Protein AF-A0A382J7W2-F1 (afdb_monomer_lite)

InterPro domains:
  IPR011010 DNA breaking-rejoining enzyme, catalytic core [SSF56349] (2-37)
  IPR013762 Integrase-like, catalytic domain superfamily [G3DSA:1.10.443.10] (1-49)

Foldseek 3Di:
DDQDPLVVVCVVVVPPDSVVSVVCVVVRPPCVVVVVVVVVVVPPPPPDPDDD

Secondary structure (DSSP, 8-state):
-----HHHHHHHTT-SSTHHHHTTGGGS--THHHHHHHHTTSSSTTSSS---

Organism: NCBI:txid408172

Radius of gyration: 17.09 Å; chains: 1; bounding box: 33×40×38 Å

Structure (mmCIF, N/CA/C/O backbone):
data_AF-A0A382J7W2-F1
#
_entry.id   AF-A0A382J7W2-F1
#
loop_
_atom_site.group_PDB
_atom_site.id
_atom_site.type_symbol
_atom_site.label_atom_id
_atom_site.label_alt_id
_atom_site.label_comp_id
_atom_site.label_asym_id
_atom_site.label_entity_id
_atom_site.label_seq_id
_atom_site.pdbx_PDB_ins_code
_atom_site.Cartn_x
_atom_site.Cartn_y
_atom_site.Cartn_z
_atom_site.occupancy
_atom_site.B_iso_or_equiv
_atom_site.auth_seq_id
_atom_site.auth_comp_id
_atom_site.auth_asym_id
_atom_site.auth_atom_id
_atom_site.pdbx_PDB_model_num
ATOM 1 N N . MET A 1 1 ? 1.928 -8.038 -11.485 1.00 40.22 1 MET A N 1
ATOM 2 C CA . MET A 1 1 ? 1.105 -8.131 -10.259 1.00 40.22 1 MET A CA 1
ATOM 3 C C . MET A 1 1 ? 1.291 -6.820 -9.511 1.00 40.22 1 MET A C 1
ATOM 5 O O . MET A 1 1 ? 2.436 -6.458 -9.284 1.00 40.22 1 MET A O 1
ATOM 9 N N . ASN A 1 2 ? 0.213 -6.073 -9.245 1.00 53.56 2 ASN A N 1
ATOM 10 C CA . ASN A 1 2 ? 0.277 -4.733 -8.646 1.00 53.56 2 ASN A CA 1
ATOM 11 C C . ASN A 1 2 ? 0.798 -4.811 -7.210 1.00 53.56 2 ASN A C 1
ATOM 13 O O . ASN A 1 2 ? 0.063 -5.201 -6.306 1.00 53.56 2 ASN A O 1
ATOM 17 N N . ALA A 1 3 ? 2.050 -4.424 -7.001 1.00 57.06 3 ALA A N 1
ATOM 18 C CA . ALA A 1 3 ? 2.547 -4.146 -5.669 1.00 57.06 3 ALA A CA 1
ATOM 19 C C . ALA A 1 3 ? 2.053 -2.758 -5.252 1.00 57.06 3 ALA A C 1
ATOM 21 O O . ALA A 1 3 ? 2.444 -1.754 -5.844 1.00 57.06 3 ALA A O 1
ATOM 22 N N . ALA A 1 4 ? 1.144 -2.698 -4.283 1.00 69.31 4 ALA A N 1
ATOM 23 C CA . ALA A 1 4 ? 0.711 -1.425 -3.721 1.00 69.31 4 ALA A CA 1
ATOM 24 C C . ALA A 1 4 ? 1.824 -0.868 -2.809 1.00 69.31 4 ALA A C 1
ATOM 26 O O . ALA A 1 4 ? 2.357 -1.625 -1.991 1.00 69.31 4 ALA A O 1
ATOM 27 N N . PRO A 1 5 ? 2.174 0.429 -2.895 1.00 83.62 5 PRO A N 1
ATOM 28 C CA . PRO A 1 5 ? 3.146 1.038 -1.993 1.00 83.62 5 PRO A CA 1
ATOM 29 C C . PRO A 1 5 ? 2.739 0.836 -0.528 1.00 83.62 5 PRO A C 1
ATOM 31 O O . PRO A 1 5 ? 1.582 1.059 -0.167 1.00 83.62 5 PRO A O 1
ATOM 34 N N . LEU A 1 6 ? 3.686 0.486 0.353 1.00 84.38 6 LEU A N 1
ATOM 35 C CA . LEU A 1 6 ? 3.406 0.253 1.783 1.00 84.38 6 LEU A CA 1
ATOM 36 C C . LEU A 1 6 ? 2.703 1.434 2.465 1.00 84.38 6 LEU A C 1
ATOM 38 O O . LEU A 1 6 ? 1.924 1.248 3.397 1.00 84.38 6 LEU A O 1
ATOM 42 N N . PHE A 1 7 ? 2.935 2.653 1.983 1.00 84.50 7 PHE A N 1
ATOM 43 C CA . PHE A 1 7 ? 2.250 3.843 2.472 1.00 84.50 7 PHE A CA 1
ATOM 44 C C . PHE A 1 7 ? 0.746 3.842 2.156 1.00 84.50 7 PHE A C 1
ATOM 46 O O . PHE A 1 7 ? -0.062 4.242 2.994 1.00 84.50 7 PHE A O 1
ATOM 53 N N . GLU A 1 8 ? 0.347 3.359 0.980 1.00 87.31 8 GLU A N 1
ATOM 54 C CA . GLU A 1 8 ? -1.068 3.212 0.625 1.00 87.31 8 GLU A CA 1
ATOM 55 C C . GLU A 1 8 ? -1.729 2.110 1.447 1.00 87.31 8 GLU A C 1
ATOM 57 O O . GLU A 1 8 ? -2.824 2.309 1.971 1.00 87.31 8 GLU A O 1
ATOM 62 N N . VAL A 1 9 ? -1.023 0.994 1.652 1.00 87.88 9 VAL A N 1
ATOM 63 C CA . VAL A 1 9 ? -1.479 -0.094 2.528 1.00 87.88 9 VAL A CA 1
ATOM 64 C C . VAL A 1 9 ? -1.674 0.413 3.961 1.00 87.88 9 VAL A C 1
ATOM 66 O O . VAL A 1 9 ? -2.681 0.110 4.598 1.00 87.88 9 VAL A O 1
ATOM 69 N N . SER A 1 10 ? -0.760 1.250 4.458 1.00 91.62 10 SER A N 1
ATOM 70 C CA . SER A 1 10 ? -0.858 1.852 5.790 1.00 91.62 10 SER A CA 1
ATOM 71 C C . SER A 1 10 ? -2.089 2.748 5.932 1.00 91.62 10 SER A C 1
ATOM 73 O O . SER A 1 10 ? -2.801 2.645 6.935 1.00 91.62 10 SER A O 1
ATOM 75 N N . LYS A 1 11 ? -2.381 3.579 4.921 1.00 91.00 11 LYS A N 1
ATOM 76 C CA . LYS A 1 11 ? -3.591 4.416 4.894 1.00 91.00 11 LYS A CA 1
ATOM 77 C C . LYS A 1 11 ? -4.863 3.579 4.824 1.00 91.00 11 LYS A C 1
ATOM 79 O O . LYS A 1 11 ? -5.795 3.852 5.576 1.00 91.00 11 LYS A O 1
ATOM 84 N N . LEU A 1 12 ? -4.891 2.563 3.960 1.00 93.25 12 LEU A N 1
ATOM 85 C CA . LEU A 1 12 ? -6.041 1.674 3.783 1.00 93.25 12 LEU A CA 1
ATOM 86 C C . LEU A 1 12 ? -6.391 0.948 5.088 1.00 93.25 12 LEU A C 1
ATOM 88 O O . LEU A 1 12 ? -7.556 0.881 5.469 1.00 93.25 12 LEU A O 1
ATOM 92 N N . LEU A 1 13 ? -5.373 0.456 5.797 1.00 92.31 13 LEU A N 1
ATOM 93 C CA . LEU A 1 13 ? -5.534 -0.242 7.072 1.00 92.31 13 LEU A CA 1
ATOM 94 C C . LEU A 1 13 ? -5.637 0.707 8.280 1.00 92.31 13 LEU A C 1
ATOM 96 O O . LEU A 1 13 ? -5.849 0.238 9.397 1.00 92.31 13 LEU A O 1
ATOM 100 N N . ARG A 1 14 ? -5.499 2.029 8.080 1.00 94.00 14 ARG A N 1
ATOM 101 C CA . ARG A 1 14 ? -5.473 3.057 9.143 1.00 94.00 14 ARG A CA 1
ATOM 102 C C . ARG A 1 14 ? -4.499 2.714 10.273 1.00 94.00 14 ARG A C 1
ATOM 104 O O . ARG A 1 14 ? -4.798 2.868 11.458 1.00 94.00 14 ARG A O 1
ATOM 111 N N . HIS A 1 15 ? -3.312 2.254 9.902 1.00 96.44 15 HIS A N 1
ATOM 112 C CA . HIS A 1 15 ? -2.266 1.977 10.871 1.00 96.44 15 HIS A CA 1
ATOM 113 C C . HIS A 1 15 ? -1.691 3.273 11.444 1.00 96.44 15 HIS A C 1
ATOM 115 O O . HIS A 1 15 ? -1.296 4.172 10.709 1.00 96.44 15 HIS A O 1
ATOM 121 N N . ALA A 1 16 ? -1.584 3.330 12.771 1.00 91.62 16 A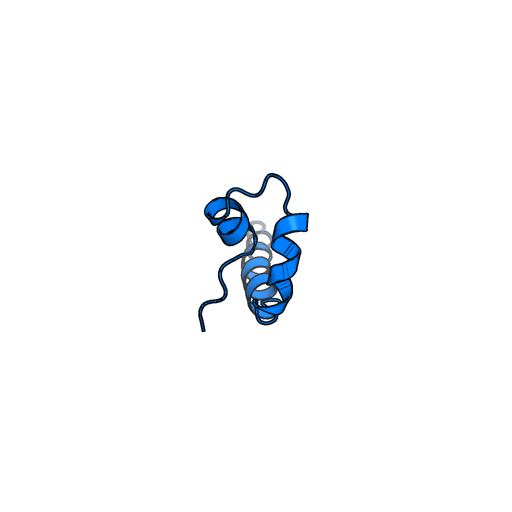LA A N 1
ATOM 122 C CA . ALA A 1 16 ? -0.969 4.449 13.484 1.00 91.62 16 ALA A CA 1
ATOM 123 C C . ALA A 1 16 ? 0.557 4.549 13.280 1.00 91.62 16 ALA A C 1
ATOM 125 O O . ALA A 1 16 ? 1.146 5.586 13.558 1.00 91.62 16 ALA A O 1
ATOM 126 N N . SER A 1 17 ? 1.204 3.477 12.812 1.00 92.00 17 SER A N 1
ATOM 127 C CA . SER A 1 17 ? 2.644 3.429 12.546 1.00 92.00 17 SER A CA 1
ATOM 128 C C . SER A 1 17 ? 2.943 2.562 11.324 1.00 92.00 17 SER A C 1
ATOM 130 O O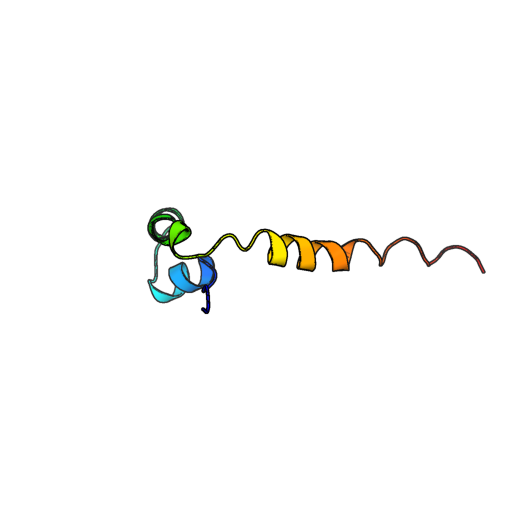 . SER A 1 17 ? 2.287 1.541 11.096 1.00 92.00 17 SER A O 1
ATOM 132 N N . ILE A 1 18 ? 3.974 2.941 10.565 1.00 89.19 18 ILE A N 1
ATOM 133 C CA . ILE A 1 18 ? 4.467 2.174 9.414 1.00 89.19 18 ILE A CA 1
ATOM 134 C C . ILE A 1 18 ? 4.997 0.799 9.814 1.00 89.19 18 ILE A C 1
ATOM 136 O O . ILE A 1 18 ? 4.784 -0.148 9.061 1.00 89.19 18 ILE A O 1
ATOM 140 N N . GLN A 1 19 ? 5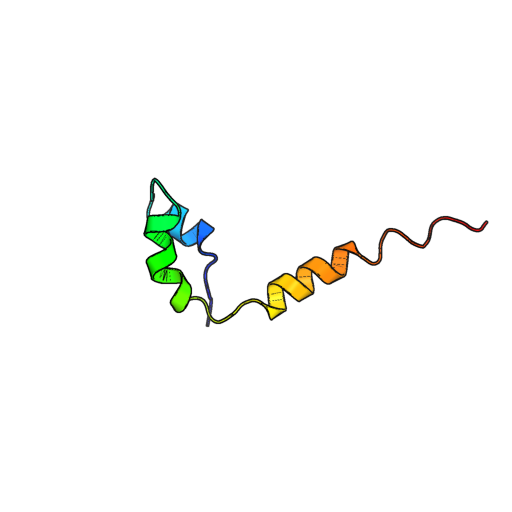.540 0.639 11.022 1.00 93.38 19 GLN A N 1
ATOM 141 C CA . GLN A 1 19 ? 6.031 -0.653 11.521 1.00 93.38 19 GLN A CA 1
ATOM 142 C C . GLN A 1 19 ? 4.946 -1.741 11.519 1.00 93.38 19 GLN A C 1
ATOM 144 O O . GLN A 1 19 ? 5.212 -2.909 11.248 1.00 93.38 19 GLN A O 1
ATOM 149 N N . MET A 1 20 ? 3.680 -1.362 11.730 1.00 93.38 20 MET A N 1
ATOM 150 C CA . MET A 1 20 ? 2.554 -2.301 11.641 1.00 93.38 20 MET A CA 1
ATOM 151 C C . MET A 1 20 ? 2.267 -2.761 10.206 1.00 93.38 20 MET A C 1
ATOM 153 O O . MET A 1 20 ? 1.605 -3.777 10.010 1.00 93.38 20 MET A O 1
ATOM 157 N N . THR A 1 21 ? 2.746 -2.020 9.207 1.00 93.38 21 THR A N 1
ATOM 158 C CA . THR A 1 21 ? 2.562 -2.283 7.773 1.00 93.38 21 THR A CA 1
ATOM 159 C C . THR A 1 21 ? 3.785 -2.958 7.147 1.00 93.38 21 THR A C 1
ATOM 161 O O . THR A 1 21 ? 3.637 -3.659 6.152 1.00 93.38 21 THR A O 1
ATOM 164 N N . GLU A 1 22 ? 4.971 -2.840 7.751 1.00 89.06 22 GLU A N 1
ATOM 165 C CA . GLU A 1 22 ? 6.210 -3.513 7.311 1.00 89.06 22 GLU A CA 1
ATOM 166 C C . GLU A 1 22 ? 6.085 -5.038 7.283 1.00 89.06 22 GLU A C 1
ATOM 168 O O . GLU A 1 22 ? 6.725 -5.707 6.474 1.00 89.06 22 GLU A O 1
ATOM 173 N N . ARG A 1 23 ? 5.160 -5.595 8.072 1.00 87.88 23 ARG A N 1
ATOM 174 C CA . ARG A 1 23 ? 4.746 -6.999 7.963 1.00 87.88 23 ARG A CA 1
ATOM 175 C C . ARG A 1 23 ? 4.265 -7.398 6.564 1.00 87.88 23 ARG A C 1
ATOM 177 O O . ARG A 1 23 ? 4.168 -8.586 6.322 1.00 87.88 23 ARG A O 1
ATOM 184 N N . TYR A 1 24 ? 3.955 -6.456 5.672 1.00 87.19 24 TYR A N 1
ATOM 185 C CA . TYR A 1 24 ? 3.572 -6.697 4.276 1.00 87.19 24 TYR A CA 1
ATOM 186 C C . TYR A 1 24 ? 4.673 -6.322 3.273 1.00 87.19 24 TYR A C 1
ATOM 188 O O . TYR A 1 24 ? 4.458 -6.445 2.073 1.00 87.19 24 TYR A O 1
ATOM 196 N N . ALA A 1 25 ? 5.853 -5.884 3.726 1.00 82.31 25 ALA A N 1
ATOM 197 C CA . ALA A 1 25 ? 6.949 -5.483 2.839 1.00 82.31 25 ALA A CA 1
ATOM 198 C C . ALA A 1 25 ? 7.382 -6.616 1.900 1.00 82.31 25 ALA A C 1
ATOM 200 O O . ALA A 1 25 ? 7.672 -6.382 0.736 1.00 82.31 25 ALA A O 1
ATOM 201 N N . HIS A 1 26 ? 7.327 -7.855 2.385 1.00 81.69 26 HIS A N 1
ATOM 202 C CA . HIS A 1 26 ? 7.654 -9.050 1.610 1.00 81.69 26 HIS A CA 1
ATOM 203 C C . HIS A 1 26 ? 6.645 -9.375 0.491 1.00 81.69 26 HIS A C 1
ATOM 205 O O . HIS A 1 26 ? 6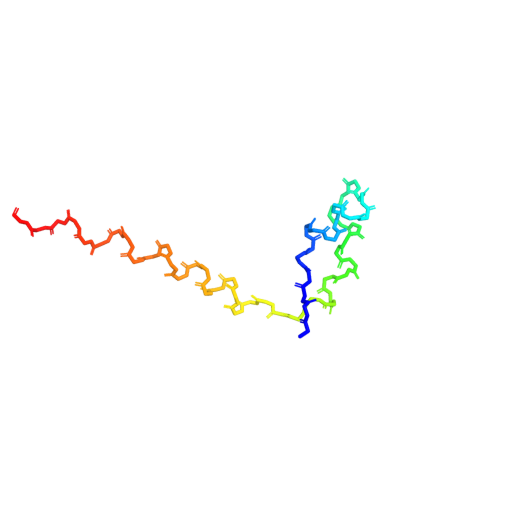.954 -10.168 -0.392 1.00 81.69 26 HIS A O 1
ATOM 211 N N . LEU A 1 27 ? 5.436 -8.796 0.519 1.00 79.00 27 LEU A N 1
ATOM 212 C CA . LEU A 1 27 ? 4.442 -8.928 -0.557 1.00 79.00 27 LEU A CA 1
ATOM 213 C C . LEU A 1 27 ? 4.731 -7.990 -1.733 1.00 79.00 27 LEU A C 1
ATOM 215 O O . LEU A 1 27 ? 4.126 -8.130 -2.795 1.00 79.00 27 LEU A O 1
ATOM 219 N N . ALA A 1 28 ? 5.607 -7.014 -1.522 1.00 73.88 28 ALA A N 1
ATOM 220 C CA . ALA A 1 28 ? 5.965 -6.001 -2.484 1.00 73.88 28 ALA A CA 1
ATOM 221 C C . ALA A 1 28 ? 7.260 -6.477 -3.188 1.00 73.88 28 ALA A C 1
ATOM 223 O O . ALA A 1 28 ? 8.334 -6.381 -2.601 1.00 73.88 28 ALA A O 1
ATOM 224 N N . PRO A 1 29 ? 7.189 -7.088 -4.392 1.00 68.19 29 PRO A N 1
ATOM 225 C CA . PRO A 1 29 ? 8.370 -7.595 -5.091 1.00 68.19 29 PRO A CA 1
ATOM 226 C C . PRO A 1 29 ? 9.351 -6.465 -5.406 1.00 68.19 29 PRO A C 1
ATOM 228 O O . PRO A 1 29 ? 9.040 -5.623 -6.242 1.00 68.19 29 PRO A O 1
ATOM 231 N N . ASP A 1 30 ? 10.504 -6.470 -4.730 1.00 62.59 30 ASP A N 1
ATOM 232 C CA . ASP A 1 30 ? 11.709 -5.652 -4.929 1.00 62.59 30 ASP A CA 1
ATOM 233 C C . ASP A 1 30 ? 11.589 -4.537 -5.993 1.00 62.59 30 ASP A C 1
ATOM 235 O O . ASP A 1 30 ? 12.161 -4.609 -7.081 1.00 62.59 30 ASP A O 1
ATOM 239 N N . HIS A 1 31 ? 10.883 -3.445 -5.676 1.00 61.00 31 HIS A N 1
ATOM 240 C CA . HIS A 1 31 ? 10.714 -2.272 -6.564 1.00 61.00 31 HIS A CA 1
ATOM 241 C C . HIS A 1 31 ? 11.990 -1.434 -6.715 1.00 61.00 31 HIS A C 1
ATOM 243 O O . HIS A 1 31 ? 11.933 -0.272 -7.125 1.00 61.00 31 HIS A O 1
ATOM 249 N N . LEU A 1 32 ? 13.151 -1.990 -6.358 1.00 59.25 32 LEU A N 1
ATOM 250 C CA . LEU A 1 32 ? 14.438 -1.306 -6.424 1.00 59.25 32 LEU A CA 1
ATOM 251 C C . LEU A 1 32 ? 14.681 -0.740 -7.830 1.00 59.25 32 LEU A C 1
ATOM 253 O O . LEU A 1 32 ? 15.213 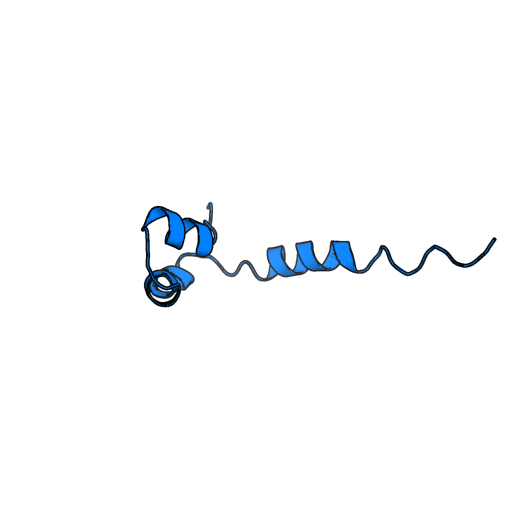0.359 -7.963 1.00 59.25 32 LEU A O 1
ATOM 257 N N . HIS A 1 33 ? 14.213 -1.427 -8.875 1.00 59.38 33 HIS A N 1
ATOM 258 C CA . HIS A 1 33 ? 14.328 -0.952 -10.252 1.00 59.38 33 HIS A CA 1
ATOM 259 C C . HIS A 1 33 ? 13.449 0.272 -10.569 1.00 59.38 33 HIS A C 1
ATOM 261 O O . HIS A 1 33 ? 13.933 1.177 -11.248 1.00 59.38 33 HIS A O 1
ATOM 267 N N . ASP A 1 34 ? 12.227 0.361 -10.034 1.00 60.78 34 ASP A N 1
ATOM 268 C CA . ASP A 1 34 ? 11.319 1.501 -10.260 1.00 60.78 34 ASP A CA 1
ATOM 269 C C . ASP A 1 34 ? 11.745 2.743 -9.464 1.00 60.78 34 ASP A C 1
ATOM 271 O O . ASP A 1 34 ? 11.707 3.865 -9.974 1.00 60.78 34 ASP A O 1
ATOM 275 N N . ALA A 1 35 ? 12.230 2.553 -8.232 1.00 60.22 35 ALA A N 1
ATOM 276 C CA . ALA A 1 35 ? 12.805 3.634 -7.432 1.00 60.22 35 ALA A CA 1
ATOM 277 C C . ALA A 1 35 ? 14.087 4.194 -8.074 1.00 60.22 35 ALA A C 1
ATOM 279 O O . ALA A 1 35 ? 14.291 5.404 -8.123 1.00 60.22 35 ALA A O 1
ATOM 280 N N . VAL A 1 36 ? 14.939 3.330 -8.636 1.00 60.66 36 VAL A N 1
ATOM 281 C CA . VAL A 1 36 ? 16.127 3.772 -9.383 1.00 60.66 36 VAL A CA 1
ATOM 282 C C . VAL A 1 36 ? 15.737 4.448 -10.704 1.00 60.66 36 VAL A C 1
ATOM 284 O O . VAL A 1 36 ? 16.401 5.401 -11.115 1.00 60.66 36 VAL A O 1
ATOM 287 N N . ALA A 1 37 ? 14.661 4.012 -11.365 1.00 61.66 37 ALA A N 1
ATOM 288 C CA . ALA A 1 37 ? 14.153 4.661 -12.573 1.00 61.66 37 ALA A CA 1
ATOM 289 C C . ALA A 1 37 ? 13.609 6.076 -12.300 1.00 61.66 37 ALA A C 1
ATOM 291 O O . ALA A 1 37 ? 13.872 6.980 -13.093 1.00 61.66 37 ALA A O 1
ATOM 292 N N . SER A 1 38 ? 12.928 6.303 -11.170 1.00 59.62 38 SER A N 1
ATOM 293 C CA . SER A 1 38 ? 12.438 7.639 -10.798 1.00 59.62 38 SER A CA 1
ATOM 294 C C . SER A 1 38 ? 13.568 8.597 -10.396 1.00 59.62 38 SER A C 1
ATOM 296 O O . SER A 1 38 ? 13.539 9.767 -10.776 1.00 59.62 38 SER A O 1
ATOM 298 N N . ILE A 1 39 ? 14.621 8.099 -9.734 1.00 63.59 39 ILE A N 1
ATOM 299 C CA . ILE A 1 39 ? 15.818 8.893 -9.399 1.00 63.59 39 ILE A CA 1
ATOM 300 C C . ILE A 1 39 ? 16.559 9.359 -10.665 1.00 63.59 39 ILE A C 1
ATOM 302 O O . ILE A 1 39 ? 17.084 10.474 -10.702 1.00 63.59 39 ILE A O 1
ATOM 306 N N . LYS A 1 40 ? 16.575 8.548 -11.735 1.00 57.34 40 LYS A N 1
ATOM 307 C CA . LYS A 1 40 ? 17.259 8.895 -12.995 1.00 57.34 40 LYS A CA 1
ATOM 308 C C . LYS A 1 40 ? 16.673 10.124 -13.702 1.00 57.34 40 LYS A C 1
ATOM 310 O O . LYS A 1 40 ? 17.399 10.757 -14.463 1.00 57.34 40 LYS A O 1
ATOM 315 N N . PHE A 1 41 ? 15.423 10.508 -13.430 1.00 55.78 41 PHE A N 1
ATOM 316 C CA . PHE A 1 41 ? 14.824 11.702 -14.038 1.00 55.78 41 PHE A CA 1
ATOM 317 C C . PHE A 1 41 ? 15.329 13.016 -13.411 1.00 55.78 41 PHE A C 1
ATOM 319 O O . PHE A 1 41 ? 15.375 14.042 -14.080 1.00 55.78 41 PHE A O 1
ATOM 326 N N . SER A 1 42 ? 15.786 13.004 -12.154 1.00 54.78 42 SER A N 1
ATOM 327 C CA . SER A 1 42 ? 16.242 14.224 -11.466 1.00 54.78 42 SER A CA 1
ATOM 328 C C . SER A 1 42 ? 17.705 14.600 -11.733 1.00 54.78 42 SER A C 1
ATOM 330 O O . SER A 1 42 ? 18.123 15.697 -11.368 1.00 54.78 42 SER A O 1
ATOM 332 N N . ALA A 1 43 ? 18.492 13.721 -12.362 1.00 56.62 43 ALA A N 1
ATOM 333 C CA . ALA A 1 43 ? 19.928 13.938 -12.559 1.00 56.62 43 ALA A CA 1
ATOM 334 C C . ALA A 1 43 ? 20.294 14.639 -13.885 1.00 56.62 43 ALA A C 1
ATOM 336 O O . ALA A 1 43 ? 21.405 15.149 -14.002 1.00 56.62 43 ALA A O 1
ATOM 337 N N . HIS A 1 44 ? 19.393 14.692 -14.875 1.00 54.56 44 HIS A N 1
ATOM 338 C CA . HIS A 1 44 ? 19.697 15.272 -16.194 1.00 54.56 44 HIS A CA 1
ATOM 339 C C . HIS A 1 44 ? 19.372 16.776 -16.311 1.00 54.56 44 HIS A C 1
ATOM 341 O O . HIS A 1 44 ? 19.854 17.444 -17.219 1.00 54.56 44 HIS A O 1
ATOM 347 N N . ASP A 1 45 ? 18.622 17.348 -15.367 1.00 56.06 45 ASP A N 1
ATOM 348 C CA . ASP A 1 45 ? 18.067 18.706 -15.503 1.00 56.06 45 ASP A CA 1
ATOM 349 C C . ASP A 1 45 ? 18.957 19.832 -14.937 1.00 56.06 45 ASP A C 1
ATOM 351 O O . ASP A 1 45 ? 18.515 20.970 -14.774 1.00 56.06 45 ASP A O 1
ATOM 355 N N . LYS A 1 46 ? 20.221 19.539 -14.593 1.00 55.88 46 LYS A N 1
ATOM 356 C CA . LYS A 1 46 ? 21.117 20.505 -13.920 1.00 55.88 46 LYS A CA 1
ATOM 357 C C . LYS A 1 46 ? 22.455 20.770 -14.614 1.00 55.88 46 LYS A C 1
ATOM 359 O O . LYS A 1 46 ? 23.259 21.513 -14.067 1.00 55.88 46 LYS A O 1
ATOM 364 N N . PHE A 1 47 ? 22.686 20.250 -15.820 1.00 53.22 47 PHE A N 1
ATOM 365 C CA . PHE A 1 47 ? 23.928 20.499 -16.571 1.00 53.22 47 PHE A CA 1
ATOM 366 C C . PHE A 1 47 ? 23.650 20.851 -18.043 1.00 53.22 47 PHE A C 1
ATOM 368 O O . PHE A 1 47 ? 24.100 20.179 -18.963 1.00 53.22 47 PHE A O 1
ATOM 375 N N . GLY A 1 48 ? 22.867 21.907 -18.278 1.00 53.12 48 GLY A N 1
ATOM 376 C CA . GLY A 1 48 ? 22.534 22.354 -19.639 1.00 53.12 48 GLY A CA 1
ATOM 377 C C . GLY A 1 48 ? 22.224 23.842 -19.795 1.00 53.12 48 GLY A C 1
ATOM 378 O O . GLY A 1 48 ? 21.696 24.231 -20.8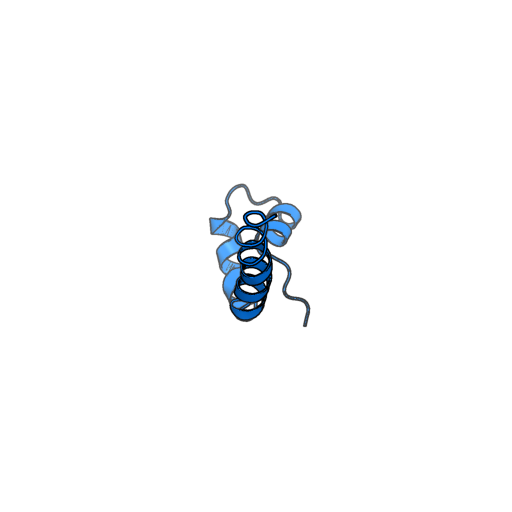28 1.00 53.12 48 GLY A O 1
ATOM 379 N N . ALA A 1 49 ? 22.529 24.678 -18.799 1.00 57.25 49 ALA A N 1
ATOM 380 C CA . ALA A 1 49 ? 22.199 26.105 -18.823 1.00 57.25 49 ALA A CA 1
ATOM 381 C C . ALA A 1 49 ? 23.417 27.009 -18.579 1.00 57.25 49 ALA A C 1
ATOM 383 O O . ALA A 1 49 ? 23.292 28.030 -17.923 1.00 57.25 49 ALA A O 1
ATOM 384 N N . GLU A 1 50 ? 24.593 26.652 -19.101 1.00 55.44 50 GLU A N 1
ATOM 385 C CA . GLU A 1 50 ? 25.736 27.572 -19.183 1.00 55.44 50 GLU A CA 1
ATOM 386 C C . GLU A 1 50 ? 26.528 27.295 -20.467 1.00 55.44 50 GLU A C 1
ATOM 388 O O . GLU A 1 50 ? 27.421 26.445 -20.485 1.00 55.44 50 GLU A O 1
ATOM 393 N N . ARG A 1 51 ? 26.136 27.967 -21.558 1.00 49.78 51 ARG A N 1
ATOM 394 C CA . ARG A 1 51 ? 26.988 28.475 -22.655 1.00 49.78 51 ARG A CA 1
ATOM 395 C C . ARG A 1 51 ? 26.099 29.029 -23.775 1.00 49.78 51 ARG A C 1
ATOM 397 O O . ARG A 1 51 ? 25.591 28.277 -24.602 1.00 49.78 51 ARG A O 1
ATOM 404 N N . GLY A 1 52 ? 25.947 30.349 -23.768 1.00 51.22 52 GLY A N 1
ATOM 405 C CA . GLY A 1 52 ? 25.451 31.194 -24.850 1.00 51.22 52 GLY A CA 1
ATOM 406 C C . GLY A 1 52 ? 26.078 32.564 -24.681 1.00 51.22 52 GLY A C 1
ATOM 407 O O . GLY A 1 52 ? 25.940 33.094 -23.558 1.00 51.22 52 GLY A O 1
#

pLDDT: mean 71.7, std 16.35, range [40.22, 96.44]

Sequence (52 aa):
MNAAPLFEVSKLLRHASIQMTERYAHLAPDHLHDAVASIKFSAHDKFGAERG